Protein AF-A0A356X067-F1 (afdb_monomer_lite)

Foldseek 3Di:
DLPDPDDDPPPCDDVNQLVVCVVVVHADAEEDQLLPDDLVVLLLVLCLQAALDDDPSQVVNVVVPDNGHDAHAHYEHFEPCCPSSHVDDLLRQLVSLQVNLVSNDDHPNRYYQYEYHDDDDPPVVNVVNNCVRRVVSHNYD

Structure (mmCIF, N/CA/C/O backbone):
data_AF-A0A356X067-F1
#
_entry.id   AF-A0A356X067-F1
#
loop_
_atom_site.group_PDB
_atom_site.id
_atom_site.type_symbol
_atom_site.label_atom_id
_atom_site.label_alt_id
_atom_site.label_comp_id
_atom_site.label_asym_id
_atom_site.label_entity_id
_atom_site.label_seq_id
_atom_site.pdbx_PDB_ins_code
_atom_site.Cartn_x
_atom_site.Cartn_y
_atom_site.Cartn_z
_atom_site.occupancy
_atom_site.B_iso_or_equiv
_atom_site.auth_seq_id
_atom_site.auth_comp_id
_atom_site.auth_asym_id
_atom_site.auth_atom_id
_atom_site.pdbx_PDB_model_num
ATOM 1 N N . THR A 1 1 ? -3.685 17.915 -11.620 1.00 52.34 1 THR A N 1
ATOM 2 C CA . THR A 1 1 ? -3.856 16.622 -10.930 1.00 52.34 1 THR A CA 1
ATOM 3 C C . THR A 1 1 ? -2.904 15.618 -11.549 1.00 52.34 1 THR A C 1
ATOM 5 O O . THR A 1 1 ? -2.600 15.749 -12.729 1.00 52.34 1 THR A O 1
ATOM 8 N N . HIS A 1 2 ? -2.330 14.712 -10.750 1.00 54.00 2 HIS A N 1
ATOM 9 C CA . HIS A 1 2 ? -1.267 13.791 -11.195 1.00 54.00 2 HIS A CA 1
ATOM 10 C C . HIS A 1 2 ? -1.778 12.733 -12.195 1.00 54.00 2 HIS A C 1
ATOM 12 O O . HIS A 1 2 ? -1.016 12.251 -13.024 1.00 54.00 2 HIS A O 1
ATOM 18 N N . TRP A 1 3 ? -3.089 12.470 -12.190 1.00 58.06 3 TRP A N 1
ATOM 19 C CA . TRP A 1 3 ? -3.766 11.523 -13.071 1.00 58.06 3 TRP A CA 1
ATOM 20 C C . TRP A 1 3 ? -4.805 12.230 -13.953 1.00 58.06 3 TRP A C 1
ATOM 22 O O . TRP A 1 3 ? -5.744 12.848 -13.459 1.00 58.06 3 TRP A O 1
ATOM 32 N N . GLY A 1 4 ? -4.620 12.180 -15.275 1.00 63.31 4 GLY A N 1
ATOM 33 C CA . GLY A 1 4 ? -5.643 12.541 -16.270 1.00 63.31 4 GLY A CA 1
ATOM 34 C C . GLY A 1 4 ? -6.023 14.024 -16.406 1.00 63.31 4 GLY A C 1
ATOM 35 O O . GLY A 1 4 ? -6.813 14.354 -17.284 1.00 63.31 4 GLY A O 1
ATOM 36 N N . GLY A 1 5 ? -5.488 14.929 -15.578 1.00 74.00 5 GLY A N 1
ATOM 37 C CA . GLY A 1 5 ? -5.780 16.368 -15.668 1.00 74.00 5 GLY A CA 1
ATOM 38 C C . GLY A 1 5 ? -7.212 16.758 -15.273 1.00 74.00 5 GLY A C 1
ATOM 39 O O . GLY A 1 5 ? -7.606 17.906 -15.472 1.00 74.00 5 GLY A O 1
ATOM 40 N N . VAL A 1 6 ? -7.978 15.826 -14.703 1.00 81.56 6 VAL A N 1
ATOM 41 C CA . VAL A 1 6 ? -9.338 16.044 -14.188 1.00 81.56 6 VAL A CA 1
ATOM 42 C C . VAL A 1 6 ? -9.307 16.364 -12.698 1.00 81.56 6 VAL A C 1
ATOM 44 O O . VAL A 1 6 ? -8.338 16.027 -12.020 1.00 81.56 6 VAL A O 1
ATOM 47 N N . VAL A 1 7 ? -10.334 17.045 -12.189 1.00 85.44 7 VAL A N 1
ATOM 48 C CA . VAL A 1 7 ? -10.478 17.283 -10.747 1.00 85.44 7 VAL A CA 1
ATOM 49 C C . VAL A 1 7 ? -10.853 15.968 -10.075 1.00 85.44 7 VAL A C 1
ATOM 51 O O . VAL A 1 7 ? -11.831 15.339 -10.464 1.00 85.44 7 VAL A O 1
ATOM 54 N N . ASP A 1 8 ? -10.065 15.594 -9.076 1.00 85.94 8 ASP A N 1
ATOM 55 C CA . ASP A 1 8 ? -10.356 14.519 -8.138 1.00 85.94 8 ASP A CA 1
ATOM 56 C C . ASP A 1 8 ? -10.527 15.173 -6.765 1.00 85.94 8 ASP A C 1
ATOM 58 O O . ASP A 1 8 ? -9.612 15.846 -6.277 1.00 85.94 8 ASP A O 1
ATOM 62 N N . ASP A 1 9 ? -11.726 15.068 -6.199 1.00 91.81 9 ASP A N 1
ATOM 63 C CA . ASP A 1 9 ? -12.067 15.655 -4.904 1.00 91.81 9 ASP A CA 1
ATOM 64 C C . ASP A 1 9 ? -11.810 14.697 -3.733 1.00 91.81 9 ASP A C 1
ATOM 66 O O . ASP A 1 9 ? -12.000 15.091 -2.582 1.00 91.81 9 ASP A O 1
ATOM 70 N N . ASN A 1 10 ? -11.334 13.476 -4.013 1.00 92.94 10 ASN A N 1
ATOM 71 C CA . ASN A 1 10 ? -11.148 12.392 -3.049 1.00 92.94 10 ASN A CA 1
ATOM 72 C C . ASN A 1 10 ? -12.419 12.071 -2.239 1.00 92.94 10 ASN A C 1
ATOM 74 O O . ASN A 1 10 ? -12.330 11.607 -1.103 1.00 92.94 10 ASN A O 1
ATOM 78 N N . SER A 1 11 ? -13.608 12.298 -2.811 1.00 95.06 11 SER A N 1
ATOM 79 C CA . SER A 1 11 ? -14.885 11.925 -2.180 1.00 95.06 11 SER A CA 1
ATOM 80 C C . SER A 1 11 ? -15.084 10.411 -2.051 1.00 95.06 11 SER A C 1
ATOM 82 O O . SER A 1 11 ? -15.925 9.971 -1.272 1.00 95.06 11 SER A O 1
ATOM 84 N N . PHE A 1 12 ? -14.308 9.617 -2.795 1.00 97.06 12 PHE A N 1
ATOM 85 C CA . PHE A 1 12 ? -14.239 8.165 -2.676 1.00 97.06 12 PHE A CA 1
ATOM 86 C C . PHE A 1 12 ? -12.842 7.755 -2.207 1.00 97.06 12 PHE A C 1
ATOM 88 O O . PHE A 1 12 ? -11.896 7.713 -2.995 1.00 97.06 12 PHE A O 1
ATOM 95 N N . GLY A 1 13 ? -12.712 7.470 -0.915 1.00 97.69 13 GLY A N 1
ATOM 96 C CA . GLY A 1 13 ? -11.455 7.122 -0.272 1.00 97.69 13 GLY A CA 1
ATOM 97 C C . GLY A 1 13 ? -11.467 5.719 0.328 1.00 97.69 13 GLY A C 1
ATOM 98 O O . GLY A 1 13 ? -12.155 4.804 -0.123 1.00 97.69 13 GLY A O 1
ATOM 99 N N . THR A 1 14 ? -10.660 5.539 1.375 1.00 98.56 14 THR A N 1
ATOM 100 C CA . THR A 1 14 ? -10.485 4.240 2.046 1.00 98.56 14 THR A CA 1
ATOM 101 C C . THR A 1 14 ? -11.799 3.687 2.598 1.00 98.56 14 THR A C 1
ATOM 103 O O . THR A 1 14 ? -12.078 2.501 2.437 1.00 98.56 14 THR A O 1
ATOM 106 N N . HIS A 1 15 ? -12.609 4.534 3.240 1.00 98.69 15 HIS A N 1
ATOM 107 C CA . HIS A 1 15 ? -13.872 4.109 3.848 1.00 98.69 15 HIS A CA 1
ATOM 108 C C . HIS A 1 15 ? -14.875 3.671 2.788 1.00 98.69 15 HIS A C 1
ATOM 110 O O . HIS A 1 15 ? -15.462 2.597 2.910 1.00 98.69 15 HIS A O 1
ATOM 116 N N . GLU A 1 16 ? -15.031 4.456 1.725 1.00 98.56 16 GLU A N 1
ATOM 117 C CA . GLU A 1 16 ? -15.979 4.177 0.649 1.00 98.56 16 GLU A CA 1
ATOM 118 C C . GLU A 1 16 ? -15.578 2.918 -0.124 1.00 98.56 16 GLU A C 1
ATOM 120 O O . GLU A 1 16 ? -16.433 2.071 -0.386 1.00 98.56 16 GLU A O 1
ATOM 125 N N . PHE A 1 17 ? -14.285 2.746 -0.423 1.00 98.69 17 PHE A N 1
ATOM 126 C CA . PHE A 1 17 ? -13.771 1.550 -1.089 1.00 98.69 17 PHE A CA 1
ATOM 127 C C . PHE A 1 17 ? -14.001 0.286 -0.261 1.00 98.69 17 PHE A C 1
ATOM 129 O O . PHE A 1 17 ? -14.619 -0.660 -0.747 1.00 98.69 17 PHE A O 1
ATOM 136 N N . LEU A 1 18 ? -13.559 0.271 0.999 1.00 98.56 18 LEU A N 1
ATOM 137 C CA . LEU A 1 18 ? -13.685 -0.917 1.848 1.00 98.56 18 LEU A CA 1
ATOM 138 C C . LEU A 1 18 ? -15.147 -1.210 2.203 1.00 98.56 18 LEU A C 1
ATOM 140 O O . LEU A 1 18 ? -15.545 -2.367 2.326 1.00 98.56 18 LEU A O 1
ATOM 144 N N . ARG A 1 19 ? -15.988 -0.177 2.317 1.00 98.00 19 ARG A N 1
ATOM 145 C CA . ARG A 1 19 ? -17.432 -0.376 2.454 1.00 98.00 19 ARG A CA 1
ATOM 146 C C . ARG A 1 19 ? -18.037 -0.967 1.186 1.00 98.00 19 ARG A C 1
ATOM 148 O O . ARG A 1 19 ? -18.902 -1.834 1.272 1.00 98.00 19 ARG A O 1
ATOM 155 N N . PHE A 1 20 ? -17.609 -0.507 0.016 1.00 98.4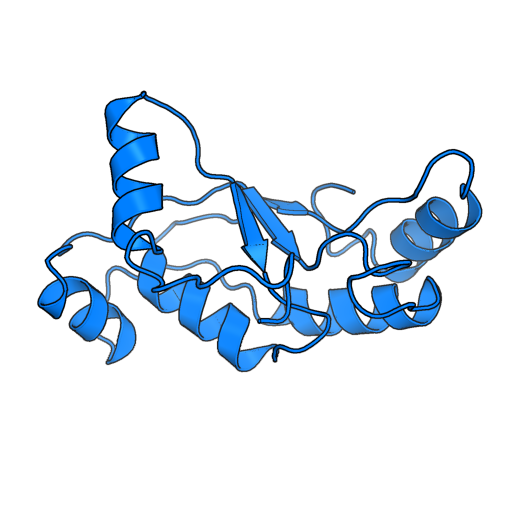4 20 PHE A N 1
ATOM 156 C CA . PHE A 1 20 ? -18.070 -1.057 -1.251 1.00 98.44 20 PHE A CA 1
ATOM 157 C C . PHE A 1 20 ? -17.715 -2.542 -1.374 1.00 98.44 20 PHE A C 1
ATOM 159 O O . PHE A 1 20 ? -18.603 -3.322 -1.709 1.00 98.44 20 PHE A O 1
ATOM 166 N N . THR A 1 21 ? -16.491 -2.955 -1.021 1.00 98.44 21 THR A N 1
ATOM 167 C CA . THR A 1 21 ? -16.098 -4.376 -1.066 1.00 98.44 21 THR A CA 1
ATOM 168 C C . THR A 1 21 ? -16.940 -5.248 -0.131 1.00 98.44 21 THR A C 1
ATOM 170 O O . THR A 1 21 ? -17.356 -6.329 -0.538 1.00 98.44 21 THR A O 1
ATOM 173 N N . GLU A 1 22 ? -17.290 -4.760 1.068 1.00 97.56 22 GLU A N 1
ATOM 174 C CA . GLU A 1 22 ? -18.240 -5.442 1.968 1.00 97.56 22 GLU A CA 1
ATOM 175 C C . GLU A 1 22 ? -19.631 -5.616 1.331 1.00 97.56 22 GLU A C 1
ATOM 177 O O . GLU A 1 22 ? -20.269 -6.653 1.500 1.00 97.56 22 GLU A O 1
ATOM 182 N N . LEU A 1 23 ? -20.129 -4.602 0.614 1.00 98.25 23 LEU A N 1
ATOM 183 C CA . LEU A 1 23 ? -21.465 -4.633 0.004 1.00 98.25 23 LEU A CA 1
ATOM 184 C C . LEU A 1 23 ? -21.572 -5.625 -1.156 1.00 98.25 23 LEU A C 1
ATOM 186 O O . LEU A 1 23 ? -22.660 -6.145 -1.407 1.00 98.25 23 LEU A O 1
ATOM 190 N N . ILE A 1 24 ? -20.471 -5.851 -1.871 1.00 98.25 24 ILE A N 1
ATOM 191 C CA . ILE A 1 24 ? -20.429 -6.749 -3.030 1.00 98.25 24 ILE A CA 1
ATOM 192 C C . ILE A 1 24 ? -19.837 -8.125 -2.708 1.00 98.25 24 ILE A C 1
ATOM 194 O O . ILE A 1 24 ? -19.664 -8.917 -3.631 1.00 98.25 24 ILE A O 1
ATOM 198 N N . ASP A 1 25 ? -19.535 -8.400 -1.436 1.00 97.44 25 ASP A N 1
ATOM 199 C CA . ASP A 1 25 ? -18.907 -9.646 -0.977 1.00 97.44 25 ASP A CA 1
ATOM 200 C C . ASP A 1 25 ? -17.592 -9.954 -1.722 1.00 97.44 25 ASP A C 1
ATOM 202 O O . ASP A 1 25 ? -17.366 -11.052 -2.232 1.00 97.44 25 ASP A O 1
ATOM 206 N N . ALA A 1 26 ? -16.734 -8.935 -1.841 1.00 97.94 26 ALA A N 1
ATOM 207 C CA . ALA A 1 26 ? -15.434 -9.037 -2.495 1.00 97.94 26 ALA A CA 1
ATOM 208 C C . ALA A 1 26 ? -14.281 -8.812 -1.513 1.00 97.94 26 ALA A C 1
ATOM 210 O O . ALA A 1 26 ? -14.373 -8.026 -0.570 1.00 97.94 26 ALA A O 1
ATOM 211 N N . GLU A 1 27 ? -13.154 -9.459 -1.798 1.00 97.25 27 GLU A N 1
ATOM 212 C CA . GLU A 1 27 ? -11.901 -9.244 -1.079 1.00 97.25 27 GLU A CA 1
ATOM 213 C C . GLU A 1 27 ? -11.207 -7.967 -1.582 1.00 97.25 27 GLU A C 1
ATOM 215 O O . GLU A 1 27 ? -10.964 -7.841 -2.789 1.00 97.25 27 GLU A O 1
ATOM 220 N N . PRO A 1 28 ? -10.853 -7.017 -0.698 1.00 98.00 28 PRO A N 1
ATOM 221 C CA . PRO A 1 28 ? -10.132 -5.822 -1.106 1.00 98.00 28 PRO A CA 1
ATOM 222 C C . PRO A 1 28 ? -8.676 -6.145 -1.470 1.00 98.00 28 PRO A C 1
ATOM 224 O O . PRO A 1 28 ? -7.967 -6.844 -0.741 1.00 98.00 28 PRO A O 1
ATOM 227 N N . TYR A 1 29 ? -8.217 -5.555 -2.574 1.00 98.44 29 TYR A N 1
ATOM 228 C CA . TYR A 1 29 ? -6.804 -5.403 -2.912 1.00 98.44 29 TYR A CA 1
ATOM 229 C C . TYR A 1 29 ? -6.446 -3.926 -2.783 1.00 98.44 29 TYR A C 1
ATOM 231 O O . TYR A 1 29 ? -7.030 -3.089 -3.473 1.00 98.44 29 TYR A O 1
ATOM 239 N N . ILE A 1 30 ? -5.460 -3.604 -1.947 1.00 98.50 30 ILE A N 1
ATOM 240 C CA . ILE A 1 30 ? -4.938 -2.239 -1.802 1.00 98.50 30 ILE A CA 1
ATOM 241 C C . ILE A 1 30 ? -3.564 -2.140 -2.462 1.00 98.50 30 ILE A C 1
ATOM 243 O O . ILE A 1 30 ? -2.723 -3.008 -2.257 1.00 98.50 30 ILE A O 1
ATOM 247 N N . SER A 1 31 ? -3.321 -1.077 -3.234 1.00 98.38 31 SER A N 1
ATOM 248 C CA . SER A 1 31 ? -2.014 -0.793 -3.838 1.00 98.38 31 SER A CA 1
ATOM 249 C C . SER A 1 31 ? -1.367 0.413 -3.163 1.00 98.38 31 SER A C 1
ATOM 251 O O . SER A 1 31 ? -1.844 1.538 -3.299 1.00 98.38 31 SER A O 1
ATOM 253 N N . ALA A 1 32 ? -0.268 0.192 -2.448 1.00 97.88 32 ALA A N 1
ATOM 254 C CA . ALA A 1 32 ? 0.474 1.239 -1.766 1.00 97.88 32 ALA A CA 1
ATOM 255 C C . ALA A 1 32 ? 1.303 2.102 -2.721 1.00 97.88 32 ALA A C 1
ATOM 257 O O . ALA A 1 32 ? 1.857 1.631 -3.720 1.00 97.88 32 ALA A O 1
ATOM 258 N N . ASN A 1 33 ? 1.443 3.376 -2.357 1.00 98.38 33 ASN A N 1
ATOM 259 C CA . ASN A 1 33 ? 2.283 4.322 -3.070 1.00 98.38 33 ASN A CA 1
ATOM 260 C C . ASN A 1 33 ? 3.762 4.147 -2.692 1.00 98.38 33 ASN A C 1
ATOM 262 O O . ASN A 1 33 ? 4.201 4.592 -1.634 1.00 98.38 33 ASN A O 1
ATOM 266 N N . VAL A 1 34 ? 4.537 3.534 -3.587 1.00 98.50 34 VAL A N 1
ATOM 267 C CA . VAL A 1 34 ? 6.006 3.456 -3.471 1.00 98.50 34 VAL A CA 1
ATOM 268 C C . VAL A 1 34 ? 6.692 4.612 -4.199 1.00 98.50 34 VAL A C 1
ATOM 270 O O . VAL A 1 34 ? 7.693 5.133 -3.722 1.00 98.50 34 VAL A O 1
ATOM 273 N N . GLY A 1 35 ? 6.163 5.024 -5.354 1.00 97.56 35 GLY A N 1
ATOM 274 C CA . GLY A 1 35 ? 6.839 5.958 -6.257 1.00 97.56 35 GLY A CA 1
ATOM 275 C C . GLY A 1 35 ? 7.020 7.362 -5.689 1.00 97.56 35 GLY A C 1
ATOM 276 O O . GLY A 1 35 ? 8.045 7.997 -5.928 1.00 97.56 35 GLY A O 1
ATOM 277 N N . SER A 1 36 ? 6.033 7.847 -4.935 1.00 97.50 36 SER A N 1
ATOM 278 C CA . SER A 1 36 ? 6.065 9.187 -4.339 1.00 97.50 36 SER A CA 1
ATOM 279 C C . SER A 1 36 ? 5.631 9.221 -2.874 1.00 97.50 36 SER A C 1
ATOM 281 O O . SER A 1 36 ? 5.484 10.310 -2.320 1.00 97.50 36 SER A O 1
ATOM 283 N N . GLY A 1 37 ? 5.368 8.056 -2.283 1.00 98.00 37 GLY A N 1
ATOM 284 C CA . GLY A 1 37 ? 5.020 7.906 -0.876 1.00 98.00 37 GLY A CA 1
ATOM 285 C C . GLY A 1 37 ? 6.231 7.536 -0.025 1.00 98.00 37 GLY A C 1
ATOM 286 O O . GLY A 1 37 ? 7.378 7.561 -0.480 1.00 98.00 37 GLY A O 1
ATOM 287 N N . SER A 1 38 ? 5.979 7.168 1.229 1.00 98.62 38 SER A N 1
ATOM 288 C CA . SER A 1 38 ? 7.025 6.699 2.147 1.00 98.62 38 SER A CA 1
ATOM 289 C C . SER A 1 38 ? 6.670 5.364 2.812 1.00 98.62 38 SER A C 1
ATOM 291 O O . SER A 1 38 ? 5.487 5.047 2.959 1.00 98.62 38 SER A O 1
ATOM 293 N N . PRO A 1 39 ? 7.663 4.593 3.304 1.00 98.62 39 PRO A N 1
ATOM 294 C CA . PRO A 1 39 ? 7.380 3.388 4.084 1.00 98.62 39 PRO A CA 1
ATOM 295 C C . PRO A 1 39 ? 6.517 3.662 5.324 1.00 98.62 39 PRO A C 1
ATOM 297 O O . PRO A 1 39 ? 5.700 2.827 5.702 1.00 98.62 39 PRO A O 1
ATOM 300 N N . ALA A 1 40 ? 6.681 4.838 5.945 1.00 98.56 40 ALA A N 1
ATOM 3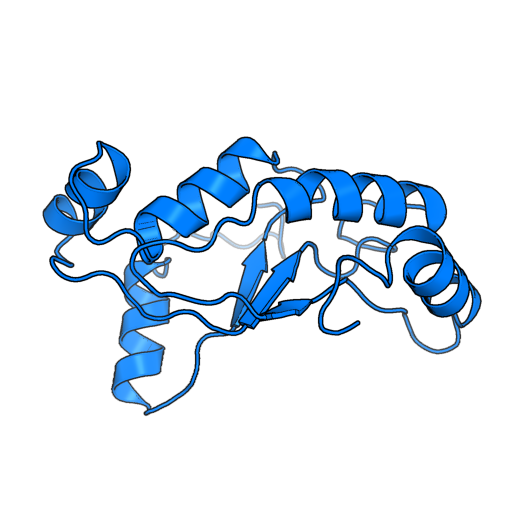01 C CA . ALA A 1 40 ? 5.890 5.254 7.100 1.00 98.56 40 ALA A CA 1
ATOM 302 C C . ALA A 1 40 ? 4.420 5.490 6.727 1.00 98.56 40 ALA A C 1
ATOM 304 O O . ALA A 1 40 ? 3.544 4.960 7.394 1.00 98.56 40 ALA A O 1
ATOM 305 N N . GLU A 1 41 ? 4.156 6.198 5.626 1.00 98.69 41 GLU A N 1
ATOM 306 C CA . GLU A 1 41 ? 2.796 6.418 5.114 1.00 98.69 41 GLU A CA 1
ATOM 307 C C . GLU A 1 41 ? 2.078 5.092 4.832 1.00 98.69 41 GLU A C 1
ATOM 309 O O . GLU A 1 41 ? 0.942 4.895 5.258 1.00 98.69 41 GLU A O 1
ATOM 314 N N . MET A 1 42 ? 2.757 4.146 4.174 1.00 98.69 42 MET A N 1
ATOM 315 C CA . MET A 1 42 ? 2.190 2.823 3.909 1.00 98.69 42 MET A CA 1
ATOM 316 C C . MET A 1 42 ? 1.879 2.059 5.203 1.00 98.69 42 MET A C 1
ATOM 318 O O . MET A 1 42 ? 0.791 1.496 5.336 1.00 98.69 42 MET A O 1
ATOM 322 N N . ARG A 1 43 ? 2.821 2.035 6.156 1.00 98.62 43 ARG A N 1
ATOM 323 C CA . ARG A 1 43 ? 2.632 1.399 7.469 1.00 98.62 43 ARG A CA 1
ATOM 324 C C . ARG A 1 43 ? 1.428 1.989 8.1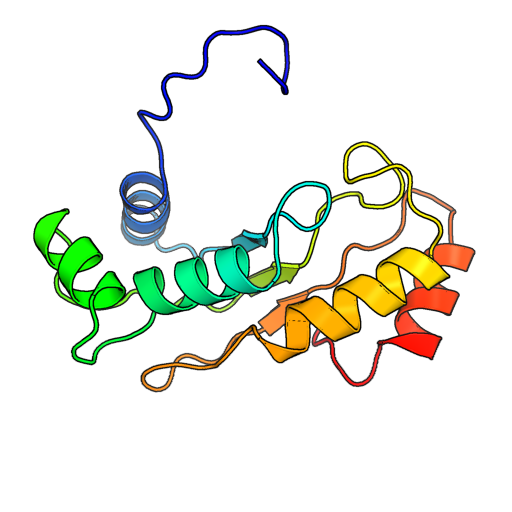96 1.00 98.62 43 ARG A C 1
ATOM 326 O O . ARG A 1 43 ? 0.594 1.239 8.695 1.00 98.62 43 ARG A O 1
ATOM 333 N N . ASP A 1 44 ? 1.344 3.313 8.242 1.00 98.81 44 ASP A N 1
ATOM 334 C CA . ASP A 1 44 ? 0.283 4.032 8.941 1.00 98.81 44 ASP A CA 1
ATOM 335 C C . ASP A 1 44 ? -1.077 3.745 8.291 1.00 98.81 44 ASP A C 1
ATOM 337 O O . ASP A 1 44 ? -2.070 3.539 8.985 1.00 98.81 44 ASP A O 1
ATOM 341 N N . TRP A 1 45 ? -1.128 3.616 6.962 1.00 98.81 45 TRP A N 1
ATOM 342 C CA . TRP A 1 45 ? -2.358 3.241 6.269 1.00 98.81 45 TRP A CA 1
ATOM 343 C C . TRP A 1 45 ? -2.807 1.809 6.600 1.00 98.81 45 TRP A C 1
ATOM 345 O O . TRP A 1 45 ? -3.990 1.571 6.851 1.00 98.81 45 TRP A O 1
ATOM 355 N N . ILE A 1 46 ? -1.870 0.857 6.675 1.00 98.69 46 ILE A N 1
ATOM 356 C CA . ILE A 1 46 ? -2.156 -0.519 7.112 1.00 98.69 46 ILE A CA 1
ATOM 357 C C . ILE A 1 46 ? -2.680 -0.529 8.553 1.00 98.69 46 ILE A C 1
ATOM 359 O O . ILE A 1 46 ? -3.682 -1.194 8.832 1.00 98.69 46 ILE A O 1
ATOM 363 N N . GLU A 1 47 ? -2.038 0.208 9.463 1.00 98.75 47 GLU A N 1
ATOM 364 C CA . GLU A 1 47 ? -2.469 0.313 10.860 1.00 98.75 47 GLU A CA 1
ATOM 365 C C . GLU A 1 47 ? -3.881 0.898 10.957 1.00 98.75 47 GLU A C 1
ATOM 367 O O . GLU A 1 47 ? -4.759 0.288 11.571 1.00 98.75 47 GLU A O 1
ATOM 372 N N . TYR A 1 48 ? -4.119 2.028 10.287 1.00 98.88 48 TYR A N 1
ATOM 373 C CA . TYR A 1 48 ? -5.422 2.681 10.224 1.00 98.88 48 TYR A CA 1
ATOM 374 C C . TYR A 1 48 ? -6.526 1.701 9.823 1.00 98.88 48 TYR A C 1
ATOM 376 O O . TYR A 1 48 ? -7.577 1.645 10.464 1.00 98.88 48 TYR A O 1
ATOM 384 N N . MET A 1 49 ? -6.281 0.884 8.795 1.00 98.75 49 MET A N 1
ATOM 385 C CA . MET A 1 49 ? -7.279 -0.051 8.283 1.00 98.75 49 MET A CA 1
ATOM 386 C C . MET A 1 49 ? -7.456 -1.302 9.154 1.00 98.75 49 MET A C 1
ATOM 388 O O . MET A 1 49 ? -8.581 -1.781 9.292 1.00 98.75 49 MET A O 1
ATOM 392 N N . THR A 1 50 ? -6.382 -1.847 9.732 1.00 98.69 50 THR A N 1
ATOM 393 C CA . THR A 1 50 ? -6.380 -3.234 10.247 1.00 98.69 50 THR A CA 1
ATOM 394 C C . THR A 1 50 ? -6.144 -3.370 11.752 1.00 98.69 50 THR A C 1
ATOM 396 O O . THR A 1 50 ? -6.399 -4.438 12.315 1.00 98.69 50 THR A O 1
ATOM 399 N N . PHE A 1 51 ? -5.700 -2.316 12.446 1.00 98.56 51 PHE A N 1
ATOM 400 C CA . PHE A 1 51 ? -5.437 -2.393 13.881 1.00 98.56 51 PHE A CA 1
ATOM 401 C C . PHE A 1 51 ? -6.713 -2.205 14.708 1.00 98.56 51 PHE A C 1
ATOM 403 O O . PHE A 1 51 ? -7.401 -1.184 14.634 1.00 98.56 51 PHE A O 1
ATOM 410 N N . GLY A 1 52 ? -7.032 -3.214 15.518 1.00 97.69 52 GLY A N 1
ATOM 411 C CA . GLY A 1 52 ? -8.173 -3.214 16.439 1.00 97.69 52 GLY A CA 1
ATOM 412 C C . GLY A 1 52 ? -7.862 -2.666 17.832 1.00 97.69 52 GLY A C 1
ATOM 413 O O . GLY A 1 52 ? -8.760 -2.599 18.664 1.00 97.69 52 GLY A O 1
ATOM 414 N N . GLY A 1 53 ? -6.606 -2.306 18.112 1.00 96.81 53 GLY A N 1
ATOM 415 C CA . GLY A 1 53 ? -6.200 -1.759 19.405 1.00 96.81 53 GLY A CA 1
ATOM 416 C C . GLY A 1 53 ? -6.522 -0.273 19.578 1.00 96.81 53 GLY A C 1
ATOM 417 O O . GLY A 1 53 ? -7.370 0.298 18.884 1.00 96.81 53 GLY A O 1
ATOM 418 N N . ASP A 1 54 ? -5.828 0.337 20.535 1.00 97.50 54 ASP A N 1
ATOM 419 C CA . ASP A 1 54 ? -5.880 1.768 20.819 1.00 97.50 54 ASP A CA 1
ATOM 420 C C . ASP A 1 54 ? -4.601 2.435 20.291 1.00 97.50 54 ASP A C 1
ATOM 422 O O . ASP A 1 54 ? -3.495 2.139 20.747 1.00 97.50 54 ASP A O 1
ATOM 426 N N . SER A 1 55 ? -4.761 3.266 19.266 1.00 98.06 55 SER A N 1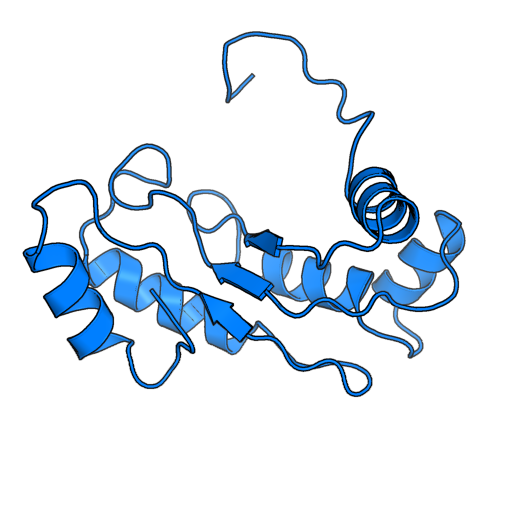
ATOM 427 C CA . SER A 1 55 ? -3.726 4.119 18.682 1.00 98.06 55 SER A CA 1
ATOM 428 C C . SER A 1 55 ? -4.389 5.328 18.036 1.00 98.06 55 SER A C 1
ATOM 430 O O . SER A 1 55 ? -5.581 5.284 17.721 1.00 98.06 55 SER A O 1
ATOM 432 N N . ASP A 1 56 ? -3.623 6.391 17.792 1.00 98.50 56 ASP A N 1
ATOM 433 C CA . ASP A 1 56 ? -4.138 7.602 17.143 1.00 98.50 56 ASP A CA 1
ATOM 434 C C . ASP A 1 56 ? -4.803 7.283 15.791 1.00 98.50 56 ASP A C 1
ATOM 436 O O . ASP A 1 56 ? -5.871 7.805 15.481 1.00 98.50 56 ASP A O 1
ATOM 440 N N . LEU A 1 57 ? -4.230 6.359 15.010 1.00 98.69 57 LEU A N 1
ATOM 441 C CA . LEU A 1 57 ? -4.765 5.955 13.707 1.00 98.69 57 LEU A CA 1
ATOM 442 C C . LEU A 1 57 ? -6.008 5.070 13.829 1.00 98.69 57 LEU A C 1
ATOM 444 O O . LEU A 1 57 ? -6.972 5.265 13.087 1.00 98.69 57 LEU A O 1
ATOM 448 N N . ALA A 1 58 ? -6.025 4.125 14.774 1.00 98.56 58 ALA A N 1
ATOM 449 C CA . ALA A 1 58 ? -7.221 3.329 15.029 1.00 98.56 58 ALA A CA 1
ATOM 450 C C . ALA A 1 58 ? -8.374 4.224 15.509 1.00 98.56 58 ALA A C 1
ATOM 452 O O . ALA A 1 58 ? -9.489 4.092 15.015 1.00 98.56 58 ALA A O 1
ATOM 453 N N . ASN A 1 59 ? -8.105 5.180 16.401 1.00 98.69 59 ASN A N 1
ATOM 454 C CA . ASN A 1 59 ? -9.099 6.139 16.882 1.00 98.69 59 ASN A CA 1
ATOM 455 C C . ASN A 1 59 ? -9.589 7.066 15.771 1.00 98.69 59 ASN A C 1
ATOM 457 O O . ASN A 1 59 ? -10.796 7.249 15.645 1.00 98.69 59 ASN A O 1
ATOM 461 N N . LEU A 1 60 ? -8.700 7.540 14.895 1.00 98.81 60 LEU A N 1
ATOM 462 C CA . LEU A 1 60 ? -9.091 8.312 13.715 1.00 98.81 60 LEU A CA 1
ATOM 463 C C . LEU A 1 60 ? -10.038 7.518 12.796 1.00 98.81 60 LEU A C 1
ATOM 465 O O . LEU A 1 60 ? -11.002 8.074 12.271 1.00 98.81 60 LEU A O 1
ATOM 469 N N . ARG A 1 61 ? -9.823 6.205 12.619 1.00 98.75 61 ARG A N 1
ATOM 470 C CA . ARG A 1 61 ? -10.760 5.346 11.871 1.00 98.75 61 ARG A CA 1
ATOM 471 C C . ARG A 1 61 ? -12.146 5.322 12.534 1.00 98.75 61 ARG A C 1
ATOM 473 O O . ARG A 1 61 ? -13.150 5.445 11.825 1.00 98.75 61 ARG A O 1
ATOM 480 N N . ARG A 1 62 ? -12.197 5.204 13.869 1.00 98.62 62 ARG A N 1
ATOM 481 C CA . ARG A 1 62 ? -13.450 5.218 14.651 1.00 98.62 62 ARG A CA 1
ATOM 482 C C . ARG A 1 62 ? -14.175 6.554 14.537 1.00 98.62 62 ARG A C 1
ATOM 484 O O . ARG A 1 62 ? -15.378 6.565 14.291 1.00 98.62 62 ARG A O 1
ATOM 491 N N . GLU A 1 63 ? -13.446 7.662 14.659 1.00 98.62 63 GLU A N 1
ATOM 492 C CA . GLU A 1 63 ? -13.971 9.024 14.479 1.00 98.62 63 GLU A CA 1
ATOM 493 C C . GLU A 1 63 ? -14.575 9.220 13.084 1.00 98.62 63 GLU A C 1
ATOM 495 O O . GLU A 1 63 ? -15.628 9.840 12.943 1.00 98.62 63 GLU A O 1
ATOM 500 N N . ASN A 1 64 ? -13.969 8.601 12.069 1.00 98.44 64 ASN A N 1
ATOM 501 C CA . ASN A 1 64 ? -14.468 8.592 10.695 1.00 98.44 64 ASN A CA 1
ATOM 502 C C . ASN A 1 64 ? -15.610 7.583 10.450 1.00 98.44 64 ASN A C 1
ATOM 504 O O . ASN A 1 64 ? -16.029 7.395 9.312 1.00 98.44 64 ASN A O 1
ATOM 508 N N . GLY A 1 65 ? -16.146 6.943 11.495 1.00 97.88 65 GLY A N 1
ATOM 509 C CA . GLY A 1 65 ? -17.373 6.144 11.423 1.00 97.88 65 GLY A CA 1
ATOM 510 C C . GLY A 1 65 ? -17.182 4.635 11.259 1.00 97.88 65 GLY A C 1
ATOM 511 O O . GLY A 1 65 ? -18.176 3.921 11.111 1.00 97.88 65 GLY A O 1
ATOM 512 N N . LYS A 1 66 ? -15.946 4.120 11.324 1.00 98.00 66 LYS A N 1
ATOM 513 C CA . LYS A 1 66 ? -15.673 2.674 11.324 1.00 98.00 66 LYS A CA 1
ATOM 514 C C . LYS A 1 66 ? -15.000 2.245 12.629 1.00 98.00 66 LYS A C 1
ATOM 516 O O . LYS A 1 66 ? -13.799 2.429 12.814 1.00 98.00 66 LYS A O 1
ATOM 521 N N . ASP A 1 67 ? -15.779 1.619 13.510 1.00 97.75 67 ASP A N 1
ATOM 522 C CA . ASP A 1 67 ? -15.285 1.160 14.814 1.00 97.75 67 ASP A CA 1
ATOM 523 C C . ASP A 1 67 ? -14.297 -0.017 14.685 1.00 97.75 67 ASP A C 1
ATOM 525 O O . ASP A 1 67 ? -13.100 0.095 14.969 1.00 97.75 67 ASP A O 1
ATOM 529 N N . GLU A 1 68 ? -14.788 -1.134 14.148 1.00 98.12 68 GLU A N 1
ATOM 530 C CA . GLU A 1 68 ? -14.010 -2.361 13.963 1.00 98.12 68 GLU A CA 1
ATOM 531 C C . GLU A 1 68 ? -12.996 -2.246 12.812 1.00 98.12 68 GLU A C 1
ATOM 533 O O . GLU A 1 68 ? -13.312 -1.657 11.775 1.00 98.12 68 GLU A O 1
ATOM 538 N N . PRO A 1 69 ? -11.791 -2.833 12.931 1.00 98.25 69 PRO A N 1
ATOM 539 C CA . PRO A 1 69 ? -10.846 -2.881 11.821 1.00 98.25 69 PRO A CA 1
ATOM 540 C C . PRO A 1 69 ? -11.400 -3.705 10.652 1.00 98.25 69 PRO A C 1
ATOM 542 O O . PRO A 1 69 ? -12.166 -4.655 10.835 1.00 98.25 69 PRO A O 1
ATOM 545 N N . TRP A 1 70 ? -10.966 -3.380 9.438 1.00 98.50 70 TRP A N 1
ATOM 546 C CA . TRP A 1 70 ? -11.201 -4.236 8.280 1.00 98.50 70 TRP A CA 1
ATOM 547 C C . TRP A 1 70 ? -10.207 -5.397 8.252 1.00 98.50 70 TRP A C 1
ATOM 549 O O . TRP A 1 70 ? -9.093 -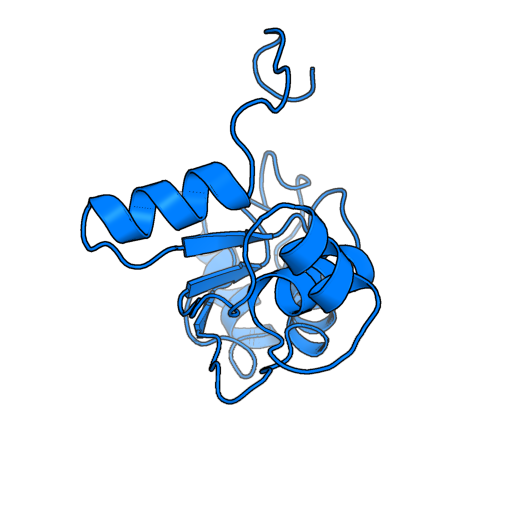5.311 8.775 1.00 98.50 70 TRP A O 1
ATOM 559 N N . LYS A 1 71 ? -10.607 -6.486 7.592 1.00 97.19 71 LYS A N 1
ATOM 560 C CA . LYS A 1 71 ? -9.687 -7.540 7.171 1.00 97.19 71 LYS A CA 1
ATOM 561 C C . LYS A 1 71 ? -9.244 -7.244 5.745 1.00 97.19 71 LYS A C 1
ATOM 563 O O . LYS A 1 71 ? -10.077 -7.104 4.857 1.00 97.19 71 LYS A O 1
ATOM 568 N N . ILE A 1 72 ? -7.937 -7.108 5.552 1.00 97.50 72 ILE A N 1
ATOM 569 C CA . ILE A 1 72 ? -7.328 -6.830 4.251 1.00 97.50 72 ILE A CA 1
ATOM 570 C C . ILE A 1 72 ? -6.276 -7.890 4.016 1.00 97.50 72 ILE A C 1
ATOM 572 O O . ILE A 1 72 ? -5.294 -7.966 4.753 1.00 97.50 72 ILE A O 1
ATOM 576 N N . LYS A 1 73 ? -6.490 -8.704 2.987 1.00 97.06 73 LYS A N 1
ATOM 577 C CA . LYS A 1 73 ? -5.557 -9.763 2.628 1.00 97.06 73 LYS A CA 1
ATOM 578 C C . LYS A 1 73 ? -4.552 -9.281 1.593 1.00 97.06 73 LYS A C 1
ATOM 580 O O . LYS A 1 73 ? -3.360 -9.324 1.853 1.00 97.06 73 LYS A O 1
ATOM 585 N N . PHE A 1 74 ? -5.007 -8.815 0.434 1.00 98.62 74 PHE A N 1
ATOM 586 C CA . PHE A 1 74 ? -4.112 -8.530 -0.686 1.00 98.62 74 PHE A CA 1
ATOM 587 C C . PHE A 1 74 ? -3.563 -7.107 -0.618 1.00 98.62 74 PHE A C 1
ATOM 589 O O . PHE A 1 74 ? -4.323 -6.135 -0.595 1.00 98.62 74 PHE A O 1
ATOM 596 N N . PHE A 1 75 ? -2.235 -6.991 -0.593 1.00 98.69 75 PHE A N 1
ATOM 597 C CA . PHE A 1 75 ? -1.563 -5.705 -0.460 1.00 98.69 75 PHE A CA 1
ATOM 598 C C . PHE A 1 75 ? -0.406 -5.581 -1.456 1.00 98.69 75 PHE A C 1
ATOM 600 O O . PHE A 1 75 ? 0.663 -6.168 -1.277 1.00 98.69 75 PHE A O 1
ATOM 607 N N . GLY A 1 76 ? -0.636 -4.815 -2.520 1.00 98.75 76 GLY A N 1
ATOM 608 C CA . GLY A 1 76 ? 0.358 -4.473 -3.530 1.00 98.75 76 GLY A CA 1
ATOM 609 C C . GLY A 1 76 ? 1.314 -3.395 -3.038 1.00 98.75 76 GLY A C 1
ATOM 610 O O . GLY A 1 76 ? 0.880 -2.344 -2.570 1.00 98.75 76 GLY A O 1
ATOM 611 N N . ILE A 1 77 ? 2.617 -3.626 -3.159 1.00 98.69 77 ILE A N 1
ATOM 612 C CA . ILE A 1 77 ? 3.660 -2.689 -2.729 1.00 98.69 77 ILE A CA 1
ATOM 613 C C . ILE A 1 77 ? 4.277 -2.056 -3.974 1.00 98.69 77 ILE A C 1
ATOM 615 O O . ILE A 1 77 ? 5.286 -2.516 -4.516 1.00 98.69 77 ILE A O 1
ATOM 619 N N . GLY A 1 78 ? 3.640 -0.976 -4.423 1.00 98.12 78 GLY A N 1
ATOM 620 C CA . GLY A 1 78 ? 3.951 -0.299 -5.676 1.00 98.12 78 GLY A CA 1
ATOM 621 C C . GLY A 1 78 ? 3.097 -0.802 -6.839 1.00 98.12 78 GLY A C 1
ATOM 622 O O . GLY A 1 78 ? 2.580 -1.914 -6.828 1.00 98.12 78 GLY A O 1
ATOM 623 N N . ASN A 1 79 ? 2.951 0.052 -7.849 1.00 98.19 79 ASN A N 1
ATOM 624 C CA . ASN A 1 79 ? 2.226 -0.228 -9.082 1.00 98.19 79 ASN A CA 1
ATOM 625 C C . ASN A 1 79 ? 3.034 0.311 -10.261 1.00 98.19 79 ASN A C 1
ATOM 627 O O . ASN A 1 79 ? 3.409 1.485 -10.242 1.00 98.19 79 ASN A O 1
ATOM 631 N N . GLU A 1 80 ? 3.261 -0.529 -11.273 1.00 97.19 80 GLU A N 1
ATOM 632 C CA . GLU A 1 80 ? 3.995 -0.191 -12.501 1.00 97.19 80 GLU A CA 1
ATOM 633 C C . GLU A 1 80 ? 5.255 0.640 -12.218 1.00 97.19 80 GLU A C 1
ATOM 635 O O . GLU A 1 80 ? 5.487 1.700 -12.807 1.00 97.19 80 GLU A O 1
ATOM 640 N N . SER A 1 81 ? 6.073 0.185 -11.264 1.00 98.00 81 SER A N 1
ATOM 641 C CA . SER A 1 81 ? 7.243 0.941 -10.795 1.00 98.00 81 SER A CA 1
ATOM 642 C C . SER A 1 81 ? 8.284 1.184 -11.895 1.00 98.00 81 SER A C 1
ATOM 644 O O . SER A 1 81 ? 9.004 2.179 -11.849 1.00 98.00 81 SER A O 1
ATOM 646 N N . TRP A 1 82 ? 8.315 0.339 -12.930 1.00 96.75 82 TRP A N 1
ATOM 647 C CA . TRP A 1 82 ? 9.097 0.533 -14.159 1.00 96.75 82 TRP A CA 1
ATOM 648 C C . TRP A 1 82 ? 8.593 1.682 -15.049 1.00 96.75 82 TRP A C 1
ATOM 650 O O . TRP A 1 82 ? 9.325 2.119 -15.935 1.00 96.75 82 TRP A O 1
ATOM 660 N N . GLY A 1 83 ? 7.358 2.145 -14.851 1.00 96.12 83 GLY A N 1
ATOM 661 C CA . GLY A 1 83 ? 6.671 3.146 -15.664 1.00 96.12 83 GLY A CA 1
ATOM 662 C C . GLY A 1 83 ? 6.195 4.327 -14.822 1.00 96.12 83 GLY A C 1
ATOM 663 O O . GLY A 1 83 ? 7.000 5.026 -14.201 1.00 96.12 83 GLY A O 1
ATOM 664 N N . CYS A 1 84 ? 4.882 4.575 -14.784 1.00 95.25 84 CYS A N 1
ATOM 665 C CA . CYS A 1 84 ? 4.324 5.733 -14.076 1.00 95.25 84 CYS A CA 1
ATOM 666 C C . CYS A 1 84 ? 4.633 5.733 -12.570 1.00 95.25 84 CYS A C 1
ATOM 668 O O . CYS A 1 84 ? 4.680 6.800 -11.963 1.00 95.25 84 CYS A O 1
ATOM 670 N N . GLY A 1 85 ? 4.900 4.564 -11.979 1.00 96.38 85 GLY A N 1
ATOM 671 C CA . GLY A 1 85 ? 5.253 4.409 -10.569 1.00 96.38 85 GLY A CA 1
ATOM 672 C C . GLY A 1 85 ? 6.670 4.857 -10.197 1.00 96.38 85 GLY A C 1
ATOM 673 O O . GLY A 1 85 ? 7.073 4.636 -9.059 1.00 96.38 85 GLY A O 1
ATOM 674 N N . GLY A 1 86 ? 7.431 5.461 -11.117 1.00 96.62 86 GLY A N 1
ATOM 675 C CA . GLY A 1 86 ? 8.727 6.078 -10.808 1.00 96.62 86 GLY A CA 1
ATOM 676 C C . GLY A 1 86 ? 9.831 5.870 -11.844 1.00 96.62 86 GLY A C 1
ATOM 677 O O . GLY A 1 86 ? 10.962 6.267 -11.581 1.00 96.62 86 GLY A O 1
ATOM 678 N N . ASN A 1 87 ? 9.532 5.271 -13.004 1.00 97.38 87 ASN A N 1
ATOM 679 C CA . ASN A 1 87 ? 10.498 4.930 -14.059 1.00 97.38 87 ASN A CA 1
ATOM 680 C C . ASN A 1 87 ? 11.754 4.225 -13.505 1.00 97.38 87 ASN A C 1
ATOM 682 O O . ASN A 1 87 ? 12.888 4.545 -13.867 1.00 97.38 87 ASN A O 1
ATOM 686 N N . MET A 1 88 ? 11.543 3.304 -12.566 1.00 98.06 88 MET A N 1
ATOM 687 C CA . MET A 1 88 ? 12.599 2.638 -11.814 1.00 98.06 88 MET A CA 1
ATOM 688 C C . MET A 1 88 ? 13.272 1.541 -12.641 1.00 98.06 88 MET A C 1
ATOM 690 O O . MET A 1 88 ? 12.646 0.892 -13.480 1.00 98.06 88 MET A O 1
ATOM 694 N N . GLN A 1 89 ? 14.546 1.284 -12.347 1.00 98.06 89 GLN A N 1
ATOM 695 C CA . GLN A 1 89 ? 15.185 0.022 -12.721 1.00 98.06 89 GLN A CA 1
ATOM 696 C C . GLN A 1 89 ? 14.747 -1.094 -11.766 1.00 98.06 89 GLN A C 1
ATOM 698 O O . GLN A 1 89 ? 14.383 -0.816 -10.623 1.00 98.06 89 GLN A O 1
ATOM 703 N N . ALA A 1 90 ? 14.812 -2.348 -12.222 1.00 98.25 90 ALA A N 1
ATOM 704 C CA . ALA A 1 90 ? 14.343 -3.500 -11.451 1.00 98.25 90 ALA A CA 1
ATOM 705 C C . ALA A 1 90 ? 15.081 -3.659 -10.112 1.00 98.25 90 ALA A C 1
ATOM 707 O O . ALA A 1 90 ? 14.424 -3.827 -9.090 1.00 98.25 90 ALA A O 1
ATOM 708 N N . ASP A 1 91 ? 16.415 -3.529 -10.093 1.00 98.56 91 ASP A N 1
ATOM 709 C CA . ASP A 1 91 ? 17.204 -3.627 -8.854 1.00 98.56 91 ASP A CA 1
ATOM 710 C C . ASP A 1 91 ? 16.803 -2.539 -7.846 1.00 98.56 91 ASP A C 1
ATOM 712 O O . ASP A 1 91 ? 16.590 -2.813 -6.669 1.00 98.56 91 ASP A O 1
ATOM 716 N N . PHE A 1 92 ? 16.610 -1.306 -8.326 1.00 98.69 92 PHE A N 1
ATOM 717 C CA . PHE A 1 92 ? 16.200 -0.194 -7.470 1.00 98.69 92 PHE A CA 1
ATOM 718 C C . PHE A 1 92 ? 14.797 -0.405 -6.893 1.00 98.69 92 PHE A C 1
ATOM 720 O O . PHE A 1 92 ? 14.566 -0.159 -5.709 1.00 98.69 92 PHE A O 1
ATOM 727 N N . TYR A 1 93 ? 13.859 -0.895 -7.707 1.00 98.75 93 TYR A N 1
ATOM 728 C CA . TYR A 1 93 ? 12.543 -1.266 -7.203 1.00 98.75 93 TYR A CA 1
ATOM 729 C C . TYR A 1 93 ? 12.624 -2.425 -6.202 1.00 98.75 93 TYR A C 1
ATOM 731 O O . TYR A 1 93 ? 11.947 -2.367 -5.182 1.00 98.75 93 TYR A O 1
ATOM 739 N N . ALA A 1 94 ? 13.456 -3.442 -6.438 1.00 98.75 94 ALA A N 1
ATOM 740 C CA . ALA A 1 94 ? 13.623 -4.555 -5.507 1.00 98.75 94 ALA A CA 1
ATOM 741 C C . ALA A 1 94 ? 14.147 -4.080 -4.139 1.00 98.75 94 ALA A C 1
ATOM 743 O O . ALA A 1 94 ? 13.616 -4.492 -3.105 1.00 98.75 94 ALA A O 1
ATOM 744 N N . ASP A 1 95 ? 15.112 -3.157 -4.118 1.00 98.81 95 ASP A N 1
ATOM 745 C CA . ASP A 1 95 ? 15.599 -2.529 -2.884 1.00 98.81 95 ASP A CA 1
ATOM 746 C C . ASP A 1 95 ? 14.488 -1.764 -2.150 1.00 98.81 95 ASP A C 1
ATOM 748 O O . ASP A 1 95 ? 14.303 -1.934 -0.938 1.00 98.81 95 ASP A O 1
ATOM 752 N N . LEU A 1 96 ? 13.695 -0.970 -2.878 1.00 98.81 96 LEU A N 1
ATOM 753 C CA . LEU A 1 96 ? 12.555 -0.257 -2.299 1.00 98.81 96 LEU A CA 1
ATOM 754 C C . LEU A 1 96 ? 11.471 -1.214 -1.806 1.00 98.81 96 LEU A C 1
ATOM 756 O O . LEU A 1 96 ? 10.981 -1.045 -0.694 1.00 98.81 96 LEU A O 1
ATOM 760 N N . TYR A 1 97 ? 11.119 -2.244 -2.570 1.00 98.81 97 TYR A N 1
ATOM 761 C CA . TYR A 1 97 ? 10.142 -3.246 -2.157 1.00 98.81 97 TYR A CA 1
ATOM 762 C C . TYR A 1 97 ? 10.561 -3.884 -0.831 1.00 98.81 97 TYR A C 1
ATOM 764 O O . TYR A 1 97 ? 9.769 -3.906 0.112 1.00 98.81 97 TYR A O 1
ATOM 772 N N . ARG A 1 98 ? 11.823 -4.322 -0.712 1.00 98.81 98 ARG A N 1
ATOM 773 C CA . ARG A 1 98 ? 12.375 -4.905 0.525 1.00 98.81 98 ARG A CA 1
ATOM 774 C C . ARG A 1 98 ? 12.268 -3.943 1.704 1.00 98.81 98 ARG A C 1
ATOM 776 O O . ARG A 1 98 ? 11.902 -4.366 2.805 1.00 98.81 98 ARG A O 1
ATOM 783 N N . GLN A 1 99 ? 12.547 -2.660 1.478 1.00 98.81 99 GLN A N 1
ATOM 784 C CA . GLN A 1 99 ? 12.403 -1.627 2.498 1.00 98.81 99 GLN A CA 1
ATOM 785 C C . GLN A 1 99 ? 10.938 -1.435 2.907 1.00 98.81 99 GLN A C 1
ATOM 787 O O . GLN A 1 99 ? 10.628 -1.495 4.094 1.00 98.81 99 GLN A O 1
ATOM 792 N N . PHE A 1 100 ? 10.035 -1.218 1.951 1.00 98.81 100 PHE A N 1
ATOM 793 C CA . PHE A 1 100 ? 8.622 -0.961 2.220 1.00 98.81 100 PHE A CA 1
ATOM 794 C C . PHE A 1 100 ? 7.968 -2.163 2.904 1.00 98.81 100 PHE A C 1
ATOM 796 O O . PHE A 1 100 ? 7.396 -2.009 3.984 1.00 98.81 100 PHE A O 1
ATOM 803 N N . GLN A 1 101 ? 8.108 -3.371 2.347 1.00 98.69 101 GLN A N 1
ATOM 804 C CA . GLN A 1 101 ? 7.450 -4.575 2.868 1.00 98.69 101 GLN A CA 1
ATOM 805 C C . GLN A 1 101 ? 7.821 -4.878 4.324 1.00 98.69 101 GLN A C 1
ATOM 807 O O . GLN A 1 101 ? 6.999 -5.434 5.055 1.00 98.69 101 GLN A O 1
ATOM 812 N N . THR A 1 102 ? 9.021 -4.473 4.762 1.00 98.62 102 THR A N 1
ATOM 813 C CA . THR A 1 102 ? 9.491 -4.643 6.146 1.00 98.62 102 THR A CA 1
ATOM 814 C C . THR A 1 102 ? 8.564 -3.949 7.145 1.00 98.62 102 THR A C 1
ATOM 816 O O . THR A 1 102 ? 8.399 -4.428 8.263 1.00 98.62 102 THR A O 1
ATOM 819 N N . TYR A 1 103 ? 7.926 -2.848 6.741 1.00 98.50 103 TYR A N 1
ATOM 820 C CA . TYR A 1 103 ? 6.991 -2.091 7.574 1.00 98.50 103 TYR A CA 1
ATOM 821 C C . TYR A 1 103 ? 5.518 -2.420 7.291 1.00 98.50 103 TYR A C 1
ATOM 823 O O . TYR A 1 103 ? 4.636 -1.872 7.952 1.00 98.50 103 TYR A O 1
ATOM 831 N N . ALA A 1 104 ? 5.232 -3.330 6.353 1.00 98.06 104 ALA A N 1
ATOM 832 C CA . ALA A 1 104 ? 3.892 -3.867 6.134 1.00 98.06 104 ALA A CA 1
ATOM 833 C C . ALA A 1 104 ? 3.575 -4.932 7.202 1.00 98.06 104 ALA A C 1
ATOM 835 O O . ALA A 1 104 ? 3.736 -6.135 6.974 1.00 98.06 104 ALA A O 1
ATOM 836 N N . ASN A 1 105 ? 3.204 -4.460 8.394 1.00 96.44 105 ASN A N 1
ATOM 837 C CA . ASN A 1 105 ? 2.980 -5.285 9.580 1.00 96.44 105 ASN A CA 1
ATOM 838 C C . ASN A 1 105 ? 1.586 -5.922 9.613 1.00 96.44 105 ASN A C 1
ATOM 840 O O . ASN A 1 105 ? 0.598 -5.344 9.166 1.00 96.44 105 ASN A O 1
ATOM 844 N N . ASN A 1 106 ? 1.515 -7.089 10.248 1.00 97.88 106 ASN A N 1
ATOM 845 C CA . ASN A 1 106 ? 0.271 -7.778 10.564 1.00 97.88 106 ASN A CA 1
ATOM 846 C C . ASN A 1 106 ? -0.275 -7.282 11.911 1.00 97.88 106 ASN A C 1
ATOM 848 O O . ASN A 1 106 ? 0.393 -7.409 12.939 1.00 97.88 106 ASN A O 1
ATOM 852 N N . TYR A 1 107 ? -1.498 -6.750 11.922 1.00 97.38 107 TYR A N 1
ATOM 853 C CA . TYR A 1 107 ? -2.157 -6.218 13.118 1.00 97.38 107 TYR A CA 1
ATOM 854 C C . TYR A 1 107 ? -3.415 -7.013 13.461 1.00 97.38 107 TYR A C 1
ATOM 856 O O . TYR A 1 107 ? -4.154 -7.422 12.574 1.00 97.38 107 TYR A O 1
ATOM 864 N N . SER A 1 108 ? -3.684 -7.230 14.754 1.00 96.81 108 SER A N 1
ATOM 865 C CA . SER A 1 108 ? -4.951 -7.816 15.236 1.00 96.81 108 SER A CA 1
ATOM 866 C C . SER A 1 108 ? -5.370 -9.112 14.508 1.00 96.81 108 SER A C 1
ATOM 868 O O . SER A 1 108 ? -6.540 -9.324 14.174 1.00 96.81 108 SER A O 1
ATOM 870 N N . GLY A 1 109 ? -4.392 -9.982 14.226 1.00 96.06 109 GLY A N 1
ATOM 871 C CA . GLY A 1 109 ? -4.597 -11.241 13.499 1.00 96.06 109 GLY A CA 1
ATOM 872 C C . GLY A 1 109 ? -4.995 -11.059 12.030 1.00 96.06 109 GLY A C 1
ATOM 873 O O . GLY A 1 109 ? -5.673 -11.914 11.470 1.00 96.06 109 GLY A O 1
ATOM 874 N N . ASN A 1 110 ? -4.701 -9.908 11.426 1.00 98.06 110 ASN A N 1
ATOM 875 C CA . ASN A 1 110 ? -4.751 -9.708 9.984 1.00 98.06 110 ASN A CA 1
ATOM 876 C C . ASN A 1 110 ? -3.416 -10.144 9.377 1.00 98.06 110 ASN A C 1
ATOM 878 O O . ASN A 1 110 ? -2.377 -9.658 9.813 1.00 98.06 110 ASN A O 1
ATOM 882 N N . GLU A 1 111 ? -3.449 -11.024 8.381 1.00 97.94 111 GLU A N 1
ATOM 883 C CA . GLU A 1 111 ? -2.260 -11.491 7.667 1.00 97.94 111 GLU A CA 1
ATOM 884 C C . GLU A 1 111 ? -2.273 -10.944 6.242 1.00 97.94 111 GLU A C 1
ATOM 886 O O . GLU A 1 111 ? -3.163 -11.264 5.451 1.00 97.94 111 GLU A O 1
ATOM 891 N N . LEU A 1 112 ? -1.298 -10.089 5.934 1.00 98.50 112 LEU A N 1
ATOM 892 C CA . LEU A 1 112 ? -1.122 -9.526 4.602 1.00 98.50 112 LEU A CA 1
ATOM 893 C C . LEU A 1 112 ? -0.488 -10.555 3.663 1.00 98.50 112 LEU A C 1
ATOM 895 O O . LEU A 1 112 ? 0.504 -11.189 4.008 1.00 98.50 112 LEU A O 1
ATOM 899 N N . TYR A 1 113 ? -1.040 -10.638 2.458 1.00 98.69 113 TYR A N 1
ATOM 900 C CA . TYR A 1 113 ? -0.479 -11.287 1.283 1.00 98.69 113 TYR A CA 1
ATOM 901 C C . TYR A 1 113 ? 0.164 -10.195 0.418 1.00 98.69 113 TYR A C 1
ATOM 903 O O . TYR A 1 113 ? -0.537 -9.427 -0.256 1.00 98.69 113 TYR A O 1
ATOM 911 N N . LYS A 1 114 ? 1.488 -10.070 0.514 1.00 98.75 114 LYS A N 1
ATOM 912 C CA . LYS A 1 114 ? 2.284 -8.969 -0.038 1.00 98.75 114 LYS A CA 1
ATOM 913 C C . LYS A 1 114 ? 2.649 -9.248 -1.491 1.00 98.75 114 LYS A C 1
ATOM 915 O O . LYS A 1 114 ? 3.239 -10.281 -1.806 1.00 98.75 114 LYS A O 1
ATOM 920 N N . ILE A 1 115 ? 2.304 -8.313 -2.370 1.00 98.81 115 ILE A N 1
ATOM 921 C CA . ILE A 1 115 ? 2.415 -8.482 -3.821 1.00 98.81 115 ILE A CA 1
ATOM 922 C C . ILE A 1 115 ? 3.379 -7.430 -4.364 1.00 98.81 115 ILE A C 1
ATOM 924 O O . ILE A 1 115 ? 3.173 -6.229 -4.172 1.00 98.81 115 ILE A O 1
ATOM 928 N N . ALA A 1 116 ? 4.451 -7.874 -5.013 1.00 98.62 116 ALA A N 1
ATOM 929 C CA . ALA A 1 116 ? 5.384 -6.989 -5.696 1.00 98.62 116 ALA A CA 1
ATOM 930 C C . ALA A 1 116 ? 4.809 -6.520 -7.045 1.00 98.62 116 ALA A C 1
ATOM 932 O O . ALA A 1 116 ? 3.994 -7.193 -7.665 1.00 98.62 116 ALA A O 1
ATOM 933 N N . SER A 1 117 ? 5.255 -5.362 -7.527 1.00 97.94 117 SER A N 1
ATOM 934 C CA . SER A 1 117 ? 4.960 -4.870 -8.870 1.00 97.94 117 SER A CA 1
ATOM 935 C C . SER A 1 117 ? 5.688 -5.743 -9.884 1.00 97.94 117 SER A C 1
ATOM 937 O O . SER A 1 117 ? 6.919 -5.712 -9.969 1.00 97.94 117 SER A O 1
ATOM 939 N N . GLY A 1 118 ? 4.927 -6.478 -10.686 1.00 94.88 118 GLY A N 1
ATOM 940 C CA . GLY A 1 118 ? 5.446 -7.298 -11.771 1.00 94.88 118 GLY A CA 1
ATOM 941 C C . GLY A 1 118 ? 5.886 -6.526 -13.018 1.00 94.88 118 GLY A C 1
ATOM 942 O O . GLY A 1 118 ? 5.889 -5.290 -13.073 1.00 94.88 118 GLY A O 1
ATOM 943 N N . MET A 1 119 ? 6.298 -7.301 -14.022 1.00 94.44 119 MET A N 1
ATOM 944 C CA . MET A 1 119 ? 6.837 -6.808 -15.291 1.00 94.44 119 MET A CA 1
ATOM 945 C C . MET A 1 119 ? 5.765 -6.232 -16.225 1.00 94.44 119 MET A C 1
ATOM 947 O O . MET A 1 119 ? 4.577 -6.519 -16.102 1.00 94.44 119 MET A O 1
ATOM 951 N N . TYR A 1 120 ? 6.225 -5.486 -17.228 1.00 91.25 120 TYR A N 1
ATOM 952 C CA . TYR A 1 120 ? 5.443 -5.138 -18.411 1.00 91.25 120 TYR A CA 1
ATOM 953 C C . TYR A 1 120 ? 5.776 -6.070 -19.574 1.00 91.25 120 TYR A C 1
ATOM 955 O O . TYR A 1 120 ? 6.951 -6.200 -19.923 1.00 91.25 120 TYR A O 1
ATOM 963 N N . ASP A 1 121 ? 4.753 -6.639 -20.212 1.00 91.62 121 ASP A N 1
ATOM 964 C CA . ASP A 1 121 ? 4.862 -7.394 -21.469 1.00 91.62 121 ASP A CA 1
ATOM 965 C C . ASP A 1 121 ? 6.007 -8.433 -21.452 1.00 91.62 121 ASP A C 1
ATOM 967 O O . ASP A 1 121 ? 5.957 -9.391 -20.680 1.00 91.62 121 ASP A O 1
ATOM 971 N N . THR A 1 122 ? 7.064 -8.239 -22.248 1.00 91.12 122 THR A N 1
ATOM 972 C CA . THR A 1 122 ? 8.202 -9.167 -22.360 1.00 91.12 122 THR A CA 1
ATOM 973 C C . THR A 1 122 ? 9.425 -8.765 -21.530 1.00 91.12 122 THR A C 1
ATOM 975 O O . THR A 1 122 ? 10.537 -9.213 -21.825 1.00 91.12 122 THR A O 1
ATOM 978 N N . ARG A 1 123 ? 9.278 -7.900 -20.518 1.00 91.00 123 ARG A N 1
ATOM 979 C CA . ARG A 1 123 ? 10.375 -7.509 -19.612 1.00 91.00 123 ARG A CA 1
ATOM 980 C C . ARG A 1 123 ? 10.686 -8.592 -18.576 1.00 91.00 123 ARG A C 1
ATOM 982 O O . ARG A 1 123 ? 10.599 -8.369 -17.371 1.00 91.00 123 ARG A O 1
ATOM 989 N N . TYR A 1 124 ? 11.062 -9.776 -19.052 1.00 95.31 124 TYR A N 1
ATOM 990 C CA . TYR A 1 124 ? 11.416 -10.914 -18.199 1.00 95.31 124 TYR A CA 1
ATOM 991 C C . TYR A 1 124 ? 12.589 -10.602 -17.255 1.00 95.31 124 TYR A C 1
ATOM 993 O O . TYR A 1 124 ? 12.646 -11.155 -16.160 1.00 95.31 124 TYR A O 1
ATOM 1001 N N . ASP A 1 125 ? 13.467 -9.668 -17.646 1.00 96.00 125 ASP A N 1
ATOM 1002 C CA . ASP A 1 125 ? 14.550 -9.123 -16.819 1.00 96.00 125 ASP A CA 1
ATOM 1003 C C . ASP A 1 125 ? 14.036 -8.540 -15.496 1.00 96.00 125 ASP A C 1
ATOM 1005 O O . ASP A 1 125 ? 14.669 -8.698 -14.453 1.00 96.00 125 ASP A O 1
ATOM 1009 N N . TRP A 1 126 ? 12.866 -7.896 -15.523 1.00 98.06 126 TRP A N 1
ATOM 1010 C CA . TRP A 1 126 ? 12.244 -7.336 -14.330 1.00 98.06 126 TRP A CA 1
ATOM 1011 C C . TRP A 1 126 ? 11.850 -8.436 -13.349 1.00 98.06 126 TRP A C 1
ATOM 1013 O O . TRP A 1 126 ? 12.238 -8.396 -12.183 1.00 98.06 126 TRP A O 1
ATOM 1023 N N . THR A 1 127 ? 11.108 -9.437 -13.828 1.00 96.69 127 THR A N 1
ATOM 1024 C CA . THR A 1 127 ? 10.668 -10.562 -12.999 1.00 96.69 127 THR A CA 1
ATOM 1025 C C . THR A 1 127 ? 11.857 -11.341 -12.444 1.00 96.69 127 THR A C 1
ATOM 1027 O O . THR A 1 127 ? 11.869 -11.643 -11.254 1.00 96.69 127 THR A O 1
ATOM 1030 N N . GLU A 1 128 ? 12.876 -11.624 -13.264 1.00 98.00 128 GLU A N 1
ATOM 1031 C CA . GLU A 1 128 ? 14.090 -12.316 -12.818 1.00 98.00 128 GLU A CA 1
ATOM 1032 C C . GLU A 1 128 ? 14.782 -11.558 -11.681 1.00 98.00 128 GLU A C 1
ATOM 1034 O O . GLU A 1 128 ? 15.043 -12.134 -10.624 1.00 98.00 128 GLU A O 1
ATOM 1039 N N . THR A 1 129 ? 15.036 -10.262 -11.863 1.00 98.44 129 THR A N 1
ATOM 1040 C CA . THR A 1 129 ? 15.726 -9.442 -10.863 1.00 98.44 129 THR A CA 1
ATOM 1041 C C . THR A 1 129 ? 14.920 -9.294 -9.579 1.00 98.44 129 THR A C 1
ATOM 1043 O O . THR A 1 129 ? 15.464 -9.510 -8.497 1.00 98.44 129 THR A O 1
ATOM 1046 N N . VAL A 1 130 ? 13.625 -8.978 -9.668 1.00 98.44 130 VAL A N 1
ATOM 1047 C CA . VAL A 1 130 ? 12.791 -8.767 -8.476 1.00 98.44 130 VAL A CA 1
ATOM 1048 C C . VAL A 1 130 ? 12.630 -10.063 -7.678 1.00 98.44 130 VAL A C 1
ATOM 105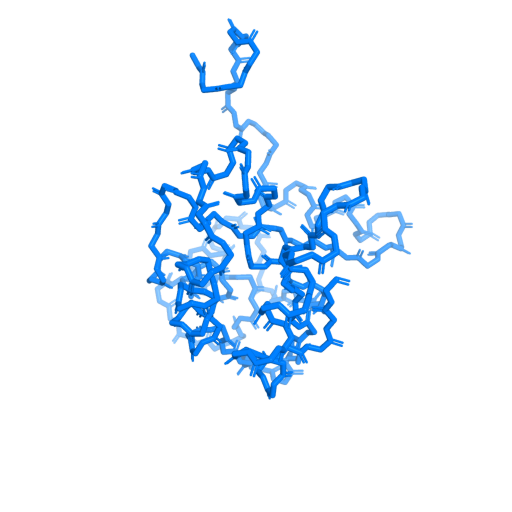0 O O . VAL A 1 130 ? 12.770 -10.037 -6.457 1.00 98.44 130 VAL A O 1
ATOM 1053 N N . ILE A 1 131 ? 12.418 -11.209 -8.335 1.00 98.38 131 ILE A N 1
ATOM 1054 C CA . ILE A 1 131 ? 12.363 -12.505 -7.640 1.00 98.38 131 ILE A CA 1
ATOM 1055 C C . ILE A 1 131 ? 13.720 -12.835 -7.009 1.00 98.38 131 ILE A C 1
ATOM 1057 O O . ILE A 1 131 ? 13.770 -13.247 -5.851 1.00 98.38 131 ILE A O 1
ATOM 1061 N N . ARG A 1 132 ? 14.824 -12.643 -7.739 1.00 98.50 132 ARG A N 1
ATOM 1062 C CA . ARG A 1 132 ? 16.176 -12.956 -7.256 1.00 98.50 132 ARG A CA 1
ATOM 1063 C C . ARG A 1 132 ? 16.568 -12.136 -6.025 1.00 98.50 132 ARG A C 1
ATOM 1065 O O . ARG A 1 132 ? 17.186 -12.686 -5.121 1.00 98.50 132 ARG A O 1
ATOM 1072 N N . GLU A 1 133 ? 16.229 -10.851 -5.994 1.00 98.62 133 GLU A N 1
ATOM 1073 C CA . GLU A 1 133 ? 16.637 -9.934 -4.920 1.00 98.62 133 GLU A CA 1
ATOM 1074 C C . GLU A 1 133 ? 15.636 -9.861 -3.761 1.00 98.62 133 GLU A C 1
ATOM 1076 O O . GLU A 1 133 ? 16.023 -9.634 -2.612 1.00 98.62 133 GLU A O 1
ATOM 1081 N N . ALA A 1 134 ? 14.341 -10.028 -4.045 1.00 98.50 134 ALA A N 1
ATOM 1082 C CA . ALA A 1 134 ? 13.275 -9.765 -3.084 1.00 98.50 134 ALA A CA 1
ATOM 1083 C C . ALA A 1 134 ? 12.279 -10.920 -2.888 1.00 98.50 134 ALA A C 1
ATOM 1085 O O . ALA A 1 134 ? 11.380 -10.794 -2.056 1.00 98.50 134 ALA A O 1
ATOM 1086 N N . GLY A 1 135 ? 12.427 -12.035 -3.611 1.00 98.12 135 GLY A N 1
ATOM 1087 C CA . GLY A 1 135 ? 11.463 -13.140 -3.635 1.00 98.12 135 GLY A CA 1
ATOM 1088 C C . GLY A 1 135 ? 11.153 -13.749 -2.266 1.00 98.12 135 GLY A C 1
ATOM 1089 O O . GLY A 1 135 ? 10.013 -14.112 -2.007 1.00 98.12 135 GLY A O 1
ATOM 1090 N N . GLU A 1 136 ? 12.126 -13.793 -1.351 1.00 98.25 136 GLU A N 1
ATOM 1091 C CA . GLU A 1 136 ? 11.921 -14.296 0.020 1.00 98.25 136 GLU A CA 1
ATOM 1092 C C . GLU A 1 136 ? 10.982 -13.415 0.867 1.00 98.25 136 GLU A C 1
ATOM 1094 O O . GLU A 1 136 ? 10.527 -13.840 1.928 1.00 98.25 136 GLU A O 1
ATOM 1099 N N . PHE A 1 137 ? 10.693 -12.188 0.420 1.00 98.31 137 PHE A N 1
ATOM 1100 C CA . PHE A 1 137 ? 9.896 -11.195 1.144 1.00 98.31 137 PHE A CA 1
ATOM 1101 C C . PHE A 1 137 ? 8.529 -10.909 0.499 1.00 98.31 137 PHE A C 1
ATOM 1103 O O . PHE A 1 137 ? 7.856 -9.950 0.888 1.00 98.31 137 PHE A O 1
ATOM 1110 N N . MET A 1 138 ? 8.137 -11.662 -0.529 1.00 98.06 138 MET A N 1
ATOM 1111 C CA . MET A 1 138 ? 6.863 -11.489 -1.230 1.00 98.06 138 MET A CA 1
ATOM 1112 C C . MET A 1 138 ? 6.076 -12.789 -1.277 1.00 98.06 138 MET A C 1
ATOM 1114 O O . MET A 1 138 ? 6.652 -13.872 -1.330 1.00 98.06 138 MET A O 1
ATOM 1118 N N . ASP A 1 139 ? 4.755 -12.665 -1.312 1.00 98.56 139 ASP A N 1
ATOM 1119 C CA . ASP A 1 139 ? 3.852 -13.796 -1.500 1.00 98.56 139 ASP A CA 1
ATOM 1120 C C . ASP A 1 139 ? 3.472 -13.974 -2.983 1.00 98.56 139 ASP A C 1
ATOM 1122 O O . ASP A 1 139 ? 3.103 -15.071 -3.408 1.00 98.56 139 ASP A O 1
ATOM 1126 N N . ALA A 1 140 ? 3.557 -12.906 -3.790 1.00 98.06 140 ALA A N 1
ATOM 1127 C CA . ALA A 1 140 ? 3.411 -12.941 -5.249 1.00 98.06 140 ALA A CA 1
ATOM 1128 C C . ALA A 1 140 ? 4.065 -11.730 -5.946 1.00 98.06 140 ALA A C 1
ATOM 1130 O O . ALA A 1 140 ? 4.487 -10.772 -5.294 1.00 98.06 140 ALA A O 1
ATOM 1131 N N . ILE A 1 141 ? 4.102 -11.785 -7.281 1.00 95.06 141 ILE A N 1
ATOM 1132 C CA . ILE A 1 141 ? 4.556 -10.744 -8.216 1.00 95.06 141 ILE A CA 1
ATOM 1133 C C . ILE A 1 141 ? 3.658 -10.710 -9.456 1.00 95.06 141 ILE A C 1
ATOM 1135 O O . ILE A 1 141 ? 3.110 -11.786 -9.794 1.00 95.06 141 ILE A O 1
#

Sequence (141 aa):
THWGGVVDDNSFGTHEFLRFTELIDAEPYISANVGSGSPAEMRDWIEYMTFGGDSDLANLRRENGKDEPWKIKFFGIGNESWGCGGNMQADFYADLYRQFQTYANNYSGNELYKIASGMYDTRYDWTETVIREAGEFMDAI

pLDDT: mean 96.11, std 7.45, range [52.34, 98.88]

Secondary structure (DSSP, 8-state):
--STTS-----S-HHHHHHHHHHTT---EEEE--SSS-HHHHHHHHHHHH--SSSHHHHHHHHTT--SPPP--EEEE-SSTTTTTT---HHHHHHHHHHHHHT----TT---EEEE----TT-HHHHHHHHHHHGGG-SB-

Radius of gyration: 15.94 Å; chains: 1; bounding box: 39×32×43 Å